Protein AF-A0A662RFL8-F1 (afdb_monomer_lite)

Structure (mmCIF, N/CA/C/O backbone):
data_AF-A0A662RFL8-F1
#
_entry.id   AF-A0A662RFL8-F1
#
loop_
_atom_site.group_PDB
_atom_site.id
_atom_site.type_symbol
_atom_site.label_atom_id
_atom_site.label_alt_id
_atom_site.label_comp_id
_atom_site.label_asym_id
_atom_site.label_entity_id
_atom_site.label_seq_id
_atom_site.pdbx_PDB_ins_code
_atom_site.Cartn_x
_atom_site.Cartn_y
_atom_site.Cartn_z
_atom_site.occupancy
_atom_site.B_iso_or_equiv
_atom_site.auth_seq_id
_atom_site.auth_comp_id
_atom_site.auth_asym_id
_atom_site.auth_atom_id
_atom_site.pdbx_PDB_model_num
ATOM 1 N N . MET A 1 1 ? -4.423 5.514 14.914 1.00 77.38 1 MET A N 1
ATOM 2 C CA . MET A 1 1 ? -3.107 5.400 14.237 1.00 77.38 1 MET A CA 1
ATOM 3 C C . MET A 1 1 ? -2.610 6.806 13.873 1.00 77.38 1 MET A C 1
ATOM 5 O O . MET A 1 1 ? -3.131 7.780 14.398 1.00 77.38 1 MET A O 1
ATOM 9 N N . ARG A 1 2 ? -1.554 6.973 13.063 1.00 84.44 2 ARG A N 1
ATOM 10 C CA . ARG A 1 2 ? -1.167 8.288 12.506 1.00 84.44 2 ARG A CA 1
ATOM 11 C C . ARG A 1 2 ? -1.144 8.194 10.987 1.00 84.44 2 ARG A C 1
ATOM 13 O O . ARG A 1 2 ? -0.763 7.150 10.464 1.00 84.44 2 ARG A O 1
ATOM 20 N N . LYS A 1 3 ? -1.477 9.290 10.294 1.00 88.88 3 LYS A N 1
ATOM 21 C CA . LYS A 1 3 ? -1.264 9.376 8.844 1.00 88.88 3 LYS A CA 1
ATOM 22 C C . LYS A 1 3 ? 0.209 9.128 8.530 1.00 88.88 3 LYS A C 1
ATOM 24 O O . LYS A 1 3 ? 1.089 9.702 9.172 1.00 88.88 3 LYS A O 1
ATOM 29 N N . SER A 1 4 ? 0.463 8.263 7.561 1.00 90.62 4 SER A N 1
ATOM 30 C CA . SER A 1 4 ? 1.791 7.744 7.251 1.00 90.62 4 SER A CA 1
ATOM 31 C C . SER A 1 4 ? 1.869 7.392 5.776 1.00 90.62 4 SER A C 1
ATOM 33 O O . SER A 1 4 ? 0.868 7.027 5.163 1.00 90.62 4 SER A O 1
ATOM 35 N N . LEU A 1 5 ? 3.068 7.504 5.214 1.00 93.38 5 LEU A N 1
ATOM 36 C CA . LEU A 1 5 ? 3.340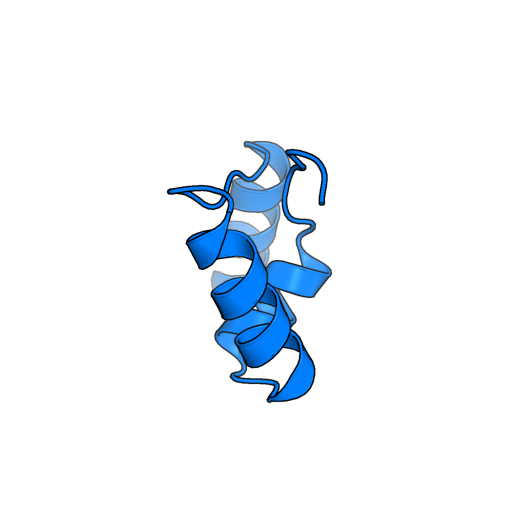 7.006 3.874 1.00 93.38 5 LEU A CA 1
ATOM 37 C C . LEU A 1 5 ? 3.571 5.496 3.942 1.00 93.38 5 LEU A C 1
ATOM 39 O O . LEU A 1 5 ? 4.261 5.025 4.847 1.00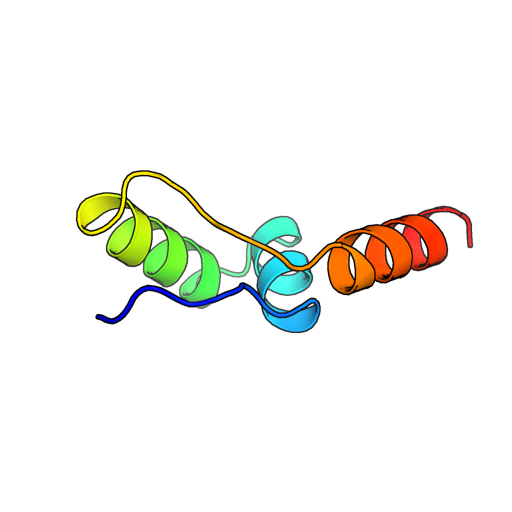 93.38 5 LEU A O 1
ATOM 43 N N . LEU A 1 6 ? 3.003 4.755 2.996 1.00 93.25 6 LEU A N 1
ATOM 44 C CA . LEU A 1 6 ? 3.303 3.344 2.821 1.00 93.25 6 LEU A CA 1
ATOM 45 C C . LEU A 1 6 ? 4.717 3.196 2.282 1.00 93.25 6 LEU A C 1
ATOM 47 O O . LEU A 1 6 ? 5.108 3.858 1.317 1.00 93.25 6 LEU A O 1
ATOM 51 N N . ASP A 1 7 ? 5.446 2.286 2.910 1.00 91.75 7 ASP A N 1
ATOM 52 C CA . ASP A 1 7 ? 6.717 1.803 2.408 1.00 91.75 7 ASP A CA 1
ATOM 53 C C . ASP A 1 7 ? 6.501 0.781 1.284 1.00 91.75 7 ASP A C 1
ATOM 55 O O . ASP A 1 7 ? 5.472 0.098 1.216 1.00 91.75 7 ASP A O 1
ATOM 59 N N . THR A 1 8 ? 7.500 0.651 0.417 1.00 92.25 8 THR A N 1
ATOM 60 C CA . THR A 1 8 ? 7.512 -0.300 -0.696 1.00 92.25 8 THR A CA 1
ATOM 61 C C . THR A 1 8 ? 7.303 -1.740 -0.215 1.00 92.25 8 THR A C 1
ATOM 63 O O . THR A 1 8 ? 6.574 -2.495 -0.856 1.00 92.25 8 THR A O 1
ATOM 66 N N . SER A 1 9 ? 7.865 -2.120 0.937 1.00 92.00 9 SER A N 1
ATOM 67 C CA . SER A 1 9 ? 7.697 -3.461 1.516 1.00 92.00 9 SER A CA 1
ATOM 68 C C . SER A 1 9 ? 6.245 -3.769 1.897 1.00 92.00 9 SER A C 1
ATOM 70 O O . SER A 1 9 ? 5.730 -4.823 1.526 1.00 92.00 9 SER A O 1
ATOM 72 N N . ILE A 1 10 ? 5.564 -2.829 2.561 1.00 94.00 10 ILE A N 1
ATOM 73 C CA . ILE A 1 10 ? 4.157 -2.964 2.971 1.00 94.00 10 ILE A CA 1
ATOM 74 C C . ILE A 1 10 ? 3.257 -3.042 1.741 1.00 94.00 10 ILE A C 1
ATOM 76 O O . ILE A 1 10 ? 2.366 -3.884 1.683 1.00 94.00 10 ILE A O 1
ATOM 80 N N . LEU A 1 11 ? 3.504 -2.198 0.736 1.00 93.00 11 LEU A N 1
ATOM 81 C CA . LEU A 1 11 ? 2.726 -2.223 -0.499 1.00 93.00 11 LEU A CA 1
ATOM 82 C C . LEU A 1 11 ? 2.905 -3.551 -1.250 1.00 93.00 11 LEU A C 1
ATOM 84 O O . LEU A 1 11 ? 1.927 -4.114 -1.728 1.00 93.00 11 LEU A O 1
ATOM 88 N N . ILE A 1 12 ? 4.121 -4.099 -1.306 1.00 92.62 12 ILE A N 1
ATOM 89 C CA . ILE A 1 12 ? 4.362 -5.420 -1.904 1.00 92.62 12 ILE A CA 1
ATOM 90 C C . ILE A 1 12 ? 3.636 -6.524 -1.126 1.00 92.62 12 ILE A C 1
ATOM 92 O O . ILE A 1 12 ? 2.989 -7.362 -1.749 1.00 92.62 12 ILE A O 1
ATOM 96 N N . ALA A 1 13 ? 3.731 -6.537 0.204 1.00 95.12 13 ALA A N 1
ATOM 97 C CA . ALA A 1 13 ? 3.069 -7.538 1.042 1.00 95.12 13 ALA A CA 1
ATOM 98 C C . ALA A 1 13 ? 1.536 -7.471 0.911 1.00 95.12 13 ALA A C 1
ATOM 100 O O . ALA A 1 13 ? 0.875 -8.495 0.740 1.00 95.12 13 ALA A O 1
ATOM 101 N N . PHE A 1 14 ? 0.980 -6.256 0.870 1.00 95.06 14 PHE A N 1
ATOM 102 C CA . PHE A 1 14 ? -0.437 -6.026 0.603 1.00 95.06 14 PHE A CA 1
ATOM 103 C C . PHE A 1 14 ? -0.855 -6.561 -0.774 1.00 95.06 14 PHE A C 1
ATOM 105 O O . PHE A 1 14 ? -1.830 -7.296 -0.882 1.00 95.06 14 PHE A O 1
ATOM 112 N N . LEU A 1 15 ? -0.090 -6.260 -1.831 1.00 90.94 15 LEU A N 1
ATOM 113 C CA . LEU A 1 15 ? -0.368 -6.750 -3.189 1.00 90.94 15 LEU A CA 1
ATOM 114 C C . LEU A 1 15 ? -0.235 -8.276 -3.323 1.00 90.94 15 LEU A C 1
ATOM 116 O O . LEU A 1 15 ? -0.866 -8.866 -4.197 1.00 90.94 15 LEU A O 1
ATOM 120 N N . LYS A 1 16 ? 0.572 -8.920 -2.472 1.00 94.44 16 LYS A N 1
ATOM 121 C CA . LYS A 1 16 ? 0.668 -10.384 -2.372 1.00 94.44 16 LYS A CA 1
ATOM 122 C C . LYS A 1 16 ? -0.487 -11.019 -1.593 1.00 94.44 16 LYS A C 1
ATOM 124 O O . LYS A 1 16 ? -0.606 -12.240 -1.621 1.00 94.44 16 LYS A O 1
ATOM 129 N N . GLY A 1 17 ? -1.318 -10.220 -0.924 1.00 97.00 17 GLY A N 1
ATOM 130 C CA . GLY A 1 17 ? -2.431 -10.705 -0.114 1.00 97.00 17 GLY A CA 1
ATOM 131 C C . GLY A 1 17 ? -1.998 -11.320 1.216 1.00 97.00 17 GLY A C 1
ATOM 132 O O . GLY A 1 17 ? -2.656 -12.239 1.691 1.00 97.00 17 GLY A O 1
ATOM 133 N N . GLU A 1 18 ? -0.892 -10.859 1.809 1.00 97.94 18 GLU A N 1
ATOM 134 C CA . GLU A 1 18 ? -0.494 -11.305 3.150 1.00 97.94 18 GLU A CA 1
ATOM 135 C C . GLU A 1 18 ? -1.563 -10.894 4.178 1.00 97.94 18 GLU A C 1
ATOM 137 O O . GLU A 1 18 ? -1.814 -9.703 4.370 1.00 97.94 18 GLU A O 1
ATOM 142 N N . GLU A 1 19 ? -2.201 -11.878 4.823 1.00 97.62 19 GLU A N 1
ATOM 143 C CA . GLU A 1 19 ? -3.431 -11.696 5.615 1.00 97.62 19 GLU A CA 1
ATOM 144 C C . GLU A 1 19 ? -3.286 -10.634 6.715 1.00 97.62 19 GLU A C 1
ATOM 146 O O . GLU A 1 19 ? -4.123 -9.736 6.822 1.00 97.62 19 GLU A O 1
ATOM 151 N N . ASP A 1 20 ? -2.182 -10.669 7.466 1.00 97.38 20 ASP A N 1
ATOM 152 C CA . ASP A 1 20 ? -1.898 -9.701 8.534 1.00 97.38 20 ASP A CA 1
ATOM 153 C C . ASP A 1 20 ? -1.783 -8.264 8.001 1.00 97.38 20 ASP A C 1
ATOM 155 O O . ASP A 1 20 ? -2.198 -7.300 8.650 1.00 97.38 20 ASP A O 1
ATOM 159 N N . VAL A 1 21 ? -1.220 -8.105 6.799 1.00 97.00 21 VAL A N 1
ATOM 160 C CA . VAL A 1 21 ? -1.031 -6.796 6.165 1.00 97.00 21 VAL A CA 1
ATOM 161 C C . VAL A 1 21 ? -2.347 -6.287 5.596 1.00 97.00 21 VAL A C 1
ATOM 163 O O . VAL A 1 21 ? -2.651 -5.107 5.759 1.00 97.00 21 VAL A O 1
ATOM 166 N N . VAL A 1 22 ? -3.144 -7.159 4.974 1.00 97.50 22 VAL A N 1
ATOM 167 C CA . VAL A 1 22 ? -4.481 -6.810 4.475 1.00 97.50 22 VAL A CA 1
ATOM 168 C C . VAL A 1 22 ? -5.363 -6.328 5.624 1.00 97.50 22 VAL A C 1
ATOM 170 O O . VAL A 1 22 ? -5.873 -5.213 5.546 1.00 97.50 22 VAL A O 1
ATOM 173 N N . ALA A 1 23 ? -5.437 -7.080 6.725 1.00 97.75 23 ALA A N 1
ATOM 174 C CA . ALA A 1 23 ? -6.217 -6.690 7.899 1.00 97.75 23 ALA A CA 1
ATOM 175 C C . ALA A 1 23 ? -5.767 -5.333 8.468 1.00 97.75 23 ALA A C 1
ATOM 177 O O . ALA A 1 23 ? -6.589 -4.489 8.828 1.00 97.75 23 ALA A O 1
ATOM 178 N N . LYS A 1 24 ? -4.452 -5.070 8.505 1.00 95.81 24 LYS A N 1
ATOM 179 C CA . LYS A 1 24 ? -3.930 -3.786 8.992 1.00 95.81 24 LYS A CA 1
ATOM 180 C C . LYS A 1 24 ? -4.230 -2.622 8.049 1.00 95.81 24 LYS A C 1
ATOM 182 O O . LYS A 1 24 ? -4.432 -1.500 8.512 1.00 95.81 24 LYS A O 1
ATOM 187 N N . VAL A 1 25 ? -4.232 -2.867 6.741 1.00 95.44 25 VAL A N 1
ATOM 188 C CA . VAL A 1 25 ? -4.612 -1.872 5.732 1.00 95.44 25 VAL A CA 1
ATOM 189 C C . VAL A 1 25 ? -6.107 -1.566 5.809 1.00 95.44 25 VAL A C 1
ATOM 191 O O . VAL A 1 25 ? -6.470 -0.397 5.710 1.00 95.44 25 VAL A O 1
ATOM 194 N N . GLU A 1 26 ? -6.955 -2.567 6.041 1.00 95.81 26 GLU A N 1
ATOM 195 C CA . GLU A 1 26 ? -8.390 -2.370 6.278 1.00 95.81 26 GLU A CA 1
ATOM 196 C C . GLU A 1 26 ? -8.634 -1.522 7.532 1.00 95.81 26 GLU A C 1
ATOM 198 O O . GLU A 1 26 ? -9.270 -0.476 7.432 1.00 95.81 26 GLU A O 1
ATOM 203 N N . GLU A 1 27 ? -8.027 -1.875 8.672 1.00 96.00 27 GLU A N 1
ATOM 204 C CA . GLU A 1 27 ? -8.101 -1.082 9.914 1.00 96.00 27 GLU A CA 1
ATOM 205 C C . GLU A 1 27 ? -7.618 0.365 9.700 1.00 96.00 27 GLU A C 1
ATOM 207 O O . GLU A 1 27 ? -8.212 1.323 10.193 1.00 96.00 27 GLU A O 1
ATOM 212 N N . TYR A 1 28 ? -6.542 0.551 8.927 1.00 96.00 28 TYR A N 1
ATOM 213 C CA . TYR A 1 28 ? -6.050 1.884 8.588 1.00 96.00 28 TYR A CA 1
ATOM 214 C C . TYR A 1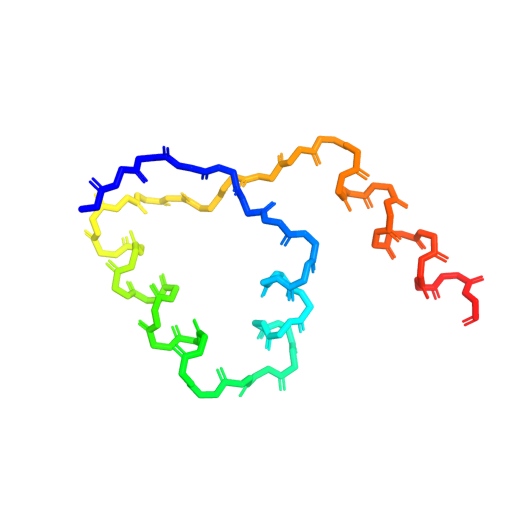 28 ? -7.059 2.675 7.755 1.00 96.00 28 TYR A C 1
ATOM 216 O O . TYR A 1 28 ? -7.202 3.881 7.958 1.00 96.00 28 TYR A O 1
ATOM 224 N N . LEU A 1 29 ? -7.724 2.014 6.805 1.00 95.50 29 LEU A N 1
ATOM 225 C CA . LEU A 1 29 ? -8.691 2.633 5.905 1.00 95.50 29 LEU A CA 1
ATOM 226 C C . LEU A 1 29 ? -10.016 2.982 6.592 1.00 95.50 29 LEU A C 1
ATOM 228 O O . LEU A 1 29 ? -10.688 3.913 6.154 1.00 95.50 29 LEU A O 1
ATOM 232 N N . GLU A 1 30 ? -10.360 2.303 7.688 1.00 96.25 30 GLU A N 1
ATOM 233 C CA . GLU A 1 30 ? -11.474 2.699 8.558 1.00 96.25 30 GLU A CA 1
ATOM 234 C C . GLU A 1 30 ? -11.211 4.041 9.264 1.00 96.25 30 GLU A C 1
ATOM 236 O O . GLU A 1 30 ? -12.131 4.838 9.445 1.00 96.25 30 GLU A O 1
ATOM 241 N N . GLU A 1 31 ? -9.958 4.320 9.651 1.00 95.81 31 GLU A N 1
ATOM 242 C CA . GLU A 1 31 ? -9.569 5.585 10.299 1.00 95.81 31 GLU A CA 1
ATOM 243 C C . GLU A 1 31 ? -9.196 6.685 9.286 1.00 95.81 31 GLU A C 1
ATOM 245 O O . GLU A 1 31 ? -9.378 7.879 9.547 1.00 95.81 31 GLU A O 1
ATOM 250 N N . PHE A 1 32 ? -8.655 6.307 8.126 1.00 94.81 32 PHE A N 1
ATOM 251 C CA . PHE A 1 32 ? -8.166 7.224 7.100 1.00 94.81 32 PHE A CA 1
ATOM 252 C C . PHE A 1 32 ? -8.651 6.815 5.705 1.00 94.81 32 PHE A C 1
ATOM 254 O O . PHE A 1 32 ? -8.235 5.797 5.181 1.00 94.81 32 PHE A O 1
ATOM 261 N N . ASP A 1 33 ? -9.380 7.687 5.007 1.00 92.50 33 ASP A N 1
ATOM 262 C CA . ASP A 1 33 ? -10.020 7.368 3.711 1.00 92.50 33 ASP A CA 1
ATOM 263 C C . ASP A 1 33 ? -9.079 6.990 2.543 1.00 92.50 33 ASP A C 1
ATOM 265 O O . ASP A 1 33 ? -9.535 6.766 1.419 1.00 92.50 33 ASP A O 1
ATOM 269 N N . ARG A 1 34 ? -7.754 7.043 2.728 1.00 93.50 34 ARG A N 1
ATOM 270 C CA . ARG A 1 34 ? -6.789 6.786 1.653 1.00 93.50 34 ARG A CA 1
ATOM 271 C C . ARG A 1 34 ? -5.438 6.302 2.155 1.00 93.50 34 ARG A C 1
ATOM 273 O O . ARG A 1 34 ? -4.898 6.805 3.139 1.00 93.50 34 ARG A O 1
ATOM 280 N N . LEU A 1 35 ? -4.827 5.447 1.346 1.00 94.12 35 LEU A N 1
ATOM 281 C CA . LEU A 1 35 ? -3.409 5.119 1.414 1.00 94.12 35 LEU A CA 1
ATOM 282 C C . LEU A 1 35 ? -2.602 6.182 0.659 1.00 94.12 35 LEU A C 1
ATOM 284 O O . LEU A 1 35 ? -3.025 6.682 -0.382 1.00 94.12 35 LEU A O 1
ATOM 288 N N . SER A 1 36 ? -1.440 6.555 1.188 1.00 94.12 36 SER A N 1
ATOM 289 C CA . SER A 1 36 ? -0.523 7.505 0.548 1.00 94.12 36 SER A CA 1
ATOM 290 C C . SER A 1 36 ? 0.852 6.871 0.427 1.00 94.12 36 SER A C 1
ATOM 292 O O . SER A 1 36 ? 1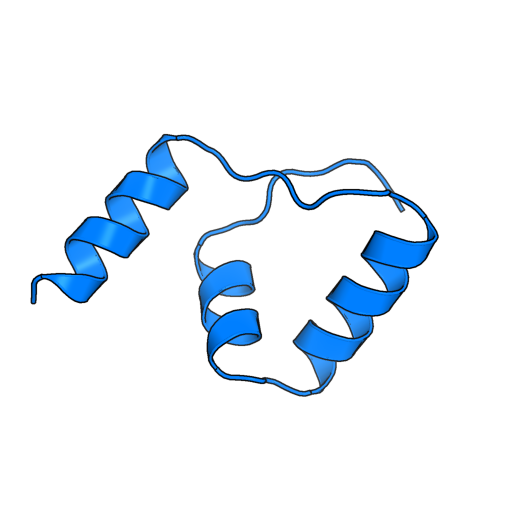.308 6.228 1.360 1.00 94.12 36 SER A O 1
ATOM 294 N N . LEU A 1 37 ? 1.530 7.064 -0.698 1.00 94.81 37 LEU A N 1
ATOM 295 C CA . LEU A 1 37 ? 2.880 6.553 -0.945 1.00 94.81 37 LEU A CA 1
ATOM 296 C C . LEU A 1 37 ? 3.750 7.660 -1.534 1.00 94.81 37 LEU A C 1
ATOM 298 O O . LEU A 1 37 ? 3.240 8.638 -2.086 1.00 94.81 37 LEU A O 1
ATOM 302 N N . SER A 1 38 ? 5.067 7.531 -1.390 1.00 94.75 38 SER A N 1
ATOM 303 C CA . SER A 1 38 ? 5.995 8.501 -1.969 1.00 94.75 38 SER A CA 1
ATOM 304 C C . SER A 1 38 ? 6.123 8.303 -3.485 1.00 94.75 38 SER A C 1
ATOM 306 O O . SER A 1 38 ? 6.003 7.190 -3.996 1.00 94.75 38 SER A O 1
ATOM 308 N N . ILE A 1 39 ? 6.444 9.370 -4.221 1.00 94.75 39 ILE A N 1
ATOM 309 C CA . ILE A 1 39 ? 6.754 9.253 -5.655 1.00 94.75 39 ILE A CA 1
ATOM 310 C C . ILE A 1 39 ? 7.973 8.347 -5.913 1.00 94.75 39 ILE A C 1
ATOM 312 O O . ILE A 1 39 ? 8.068 7.728 -6.968 1.00 94.75 39 ILE A O 1
ATOM 316 N N . ILE A 1 40 ? 8.884 8.222 -4.941 1.00 93.50 40 ILE A N 1
ATOM 317 C CA . ILE A 1 40 ? 10.044 7.323 -5.017 1.00 93.50 40 ILE A CA 1
ATOM 318 C C . ILE A 1 40 ? 9.569 5.864 -4.982 1.00 93.50 40 ILE A C 1
ATOM 320 O O . ILE A 1 40 ? 9.900 5.100 -5.885 1.00 93.50 40 ILE A O 1
ATOM 324 N N . THR A 1 41 ? 8.708 5.515 -4.021 1.00 92.94 41 THR A N 1
ATOM 325 C CA . THR A 1 41 ? 8.072 4.191 -3.887 1.00 92.94 41 THR A CA 1
ATOM 326 C C . T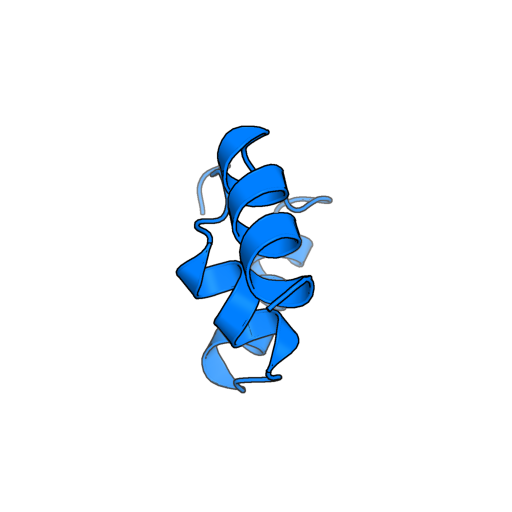HR A 1 41 ? 7.354 3.771 -5.171 1.00 92.94 41 THR A C 1
ATOM 328 O O . THR A 1 41 ? 7.461 2.626 -5.606 1.00 92.94 41 THR A O 1
ATOM 331 N N . TYR A 1 42 ? 6.674 4.708 -5.839 1.00 92.75 42 TYR A N 1
ATOM 332 C CA . TYR A 1 42 ? 6.044 4.454 -7.138 1.00 92.75 42 TYR A CA 1
ATOM 333 C C . TYR A 1 42 ? 7.056 3.993 -8.203 1.00 92.75 42 TYR A C 1
ATOM 335 O O . TYR A 1 42 ? 6.837 2.984 -8.876 1.00 92.75 42 TYR A O 1
ATOM 343 N N . TYR A 1 43 ? 8.191 4.686 -8.336 1.00 93.25 43 TYR A N 1
ATOM 344 C CA . TYR A 1 43 ? 9.221 4.311 -9.309 1.00 93.25 43 TYR A CA 1
ATOM 345 C C . TYR A 1 43 ? 9.978 3.034 -8.934 1.00 93.25 43 TYR A C 1
ATOM 347 O O . TYR A 1 43 ? 10.394 2.299 -9.829 1.00 93.25 43 TYR A O 1
ATOM 355 N N . GLU A 1 44 ? 10.138 2.734 -7.646 1.00 91.12 44 GLU A N 1
ATOM 356 C CA . GLU A 1 44 ? 10.712 1.462 -7.192 1.00 91.12 44 GLU A CA 1
ATOM 357 C C . GLU A 1 44 ? 9.856 0.273 -7.632 1.00 91.12 44 GLU A C 1
ATOM 359 O O . GLU A 1 44 ? 10.388 -0.705 -8.161 1.00 91.12 44 GLU A O 1
ATOM 364 N N . ILE A 1 45 ? 8.533 0.387 -7.490 1.00 89.12 45 ILE A N 1
ATOM 365 C CA . ILE A 1 45 ? 7.589 -0.654 -7.909 1.00 89.12 45 ILE A CA 1
ATOM 366 C C . ILE A 1 45 ? 7.594 -0.803 -9.421 1.00 89.12 45 ILE A C 1
ATOM 368 O O . ILE A 1 45 ? 7.751 -1.916 -9.918 1.00 89.12 45 ILE A O 1
ATOM 372 N N . LEU A 1 46 ? 7.494 0.306 -10.162 1.00 90.50 46 LEU A N 1
ATOM 373 C CA . LEU A 1 46 ? 7.593 0.262 -11.620 1.00 90.50 46 LEU A CA 1
ATOM 374 C C . LEU A 1 46 ? 8.883 -0.429 -12.064 1.00 90.50 46 LEU A C 1
ATOM 376 O O . LEU A 1 46 ? 8.846 -1.337 -12.888 1.00 90.50 46 LEU A O 1
ATOM 380 N N . ARG A 1 47 ? 10.025 -0.062 -11.477 1.00 89.38 47 ARG A N 1
ATOM 381 C CA . ARG A 1 47 ? 11.310 -0.695 -11.786 1.00 89.38 47 ARG A CA 1
ATOM 382 C C . ARG A 1 47 ? 11.316 -2.195 -11.476 1.00 89.38 47 ARG A C 1
ATOM 384 O O . ARG A 1 47 ? 11.968 -2.943 -12.200 1.00 89.38 47 ARG A O 1
ATOM 391 N N . GLY A 1 48 ? 10.643 -2.624 -10.410 1.00 85.31 48 GLY A N 1
ATOM 392 C CA . GLY A 1 48 ? 10.498 -4.036 -10.054 1.00 85.31 48 GLY A CA 1
ATOM 393 C C . GLY A 1 48 ? 9.621 -4.831 -11.026 1.00 85.31 48 GLY A C 1
ATOM 394 O O . GLY A 1 48 ? 9.881 -6.011 -11.220 1.00 85.31 48 GLY A O 1
ATOM 395 N N . LEU A 1 49 ? 8.629 -4.190 -11.654 1.00 80.81 49 LEU A N 1
ATOM 396 C CA . LEU A 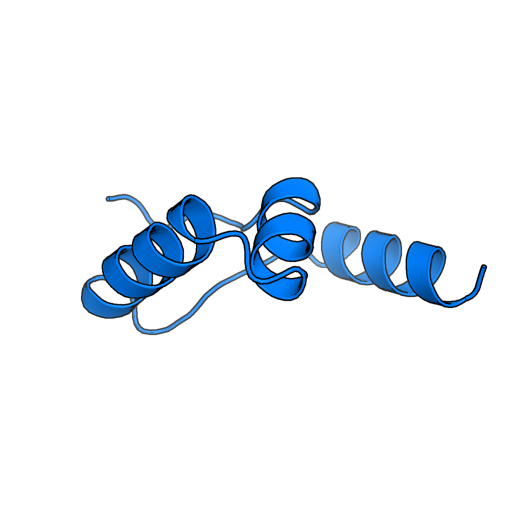1 49 ? 7.704 -4.816 -12.610 1.00 80.81 49 LEU A CA 1
ATOM 397 C C . LEU A 1 49 ? 8.287 -4.987 -14.021 1.00 80.81 49 LEU A C 1
ATOM 399 O O . LEU A 1 49 ? 7.906 -5.916 -14.723 1.00 80.81 49 LEU A O 1
ATOM 403 N N . TYR A 1 50 ? 9.193 -4.106 -14.454 1.00 75.44 50 TYR A N 1
ATOM 404 C CA . TYR A 1 50 ? 9.847 -4.183 -15.773 1.00 75.44 50 TYR A CA 1
ATOM 405 C C . TYR A 1 50 ? 11.116 -5.060 -15.779 1.00 75.44 50 TYR A C 1
ATOM 407 O O . TYR A 1 50 ? 12.014 -4.845 -16.598 1.00 75.44 50 TYR A O 1
ATOM 415 N N . ARG A 1 51 ? 11.224 -6.012 -14.849 1.00 57.97 51 ARG A N 1
ATOM 416 C CA . ARG A 1 51 ? 12.350 -6.945 -14.723 1.00 57.97 51 ARG A CA 1
ATOM 417 C C . ARG A 1 51 ? 11.925 -8.390 -14.902 1.00 57.97 51 ARG A C 1
ATOM 419 O O . ARG A 1 51 ? 10.762 -8.704 -14.580 1.00 57.97 51 ARG A O 1
#

Sequence (51 aa):
MRKSLLDTSILIAFLKGEEDVVAKVEEYLEEFDRLSLSIITYYEILRGLYR

Secondary structure (DSSP, 8-state):
----EEPHHHHHHHHTT-HHHHHHHHHHHHHSS--EE-HHHHHHHHHHHT-

pLDDT: mean 92.03, std 6.73, range [57.97, 97.94]

Foldseek 3Di:
DDQDADDLVLVVCVVVCVPVSVVVVVVVCVVPVDHHHDPVSVVVVVVVVVD

Radius of gyration: 11.55 Å; chains: 1; bounding box: 24×21×30 Å